Protein AF-A0A447N2G8-F1 (afdb_monomer)

Radius of gyration: 20.79 Å; Cα contacts (8 Å, |Δi|>4): 64; chains: 1; bounding box: 42×29×57 Å

pLDDT: mean 70.51, std 10.51, range [42.0, 85.56]

Foldseek 3Di:
DCVVVVPDDPVRVVLVVVLVVLVVVLLVLVLVLQLQVQLVVCLVLLQDQSVVSSVVSVVVSVVCCVVPVVVVVVVVVVVDPCVVVVPDPPVVVSVVSVVVSVVSSCVSVVCQDVVPDDRDDDPVCVVVVVVSNVVSVVCCVVVVDRD

Sequence (147 aa):
MLHLFAGLDLHTGLLLLLALAFVLFYEAINGFHDTANAVATVIYTRAMRSQLAVVMAAVFNFFGVLLGGLSVAYAIVHMLPTDLLLNMGSAHGLAMVFSMLLAAIIWNLGTWYFGVAGVQFPHADWRHYRHRFNQCDDDRHVSGGCA

Structure (mmCIF, N/CA/C/O backbone):
data_AF-A0A447N2G8-F1
#
_entry.id   AF-A0A447N2G8-F1
#
loop_
_atom_site.group_PDB
_atom_site.id
_atom_site.type_symbol
_atom_site.label_atom_id
_atom_site.label_alt_id
_atom_site.label_comp_id
_atom_site.label_asym_id
_atom_site.label_entity_id
_atom_site.label_seq_id
_atom_site.pdbx_PDB_ins_code
_atom_site.Cartn_x
_atom_site.Cartn_y
_atom_site.Cartn_z
_atom_site.occupancy
_atom_site.B_iso_or_equiv
_atom_site.auth_seq_id
_atom_site.auth_comp_id
_atom_site.auth_asym_id
_atom_site.auth_atom_id
_atom_site.pdbx_PDB_model_num
ATOM 1 N N . MET A 1 1 ? -0.939 -10.847 -27.182 1.00 50.00 1 MET A N 1
ATOM 2 C CA . MET A 1 1 ? -0.608 -10.440 -25.798 1.00 50.00 1 MET A CA 1
ATOM 3 C C . MET A 1 1 ? 0.537 -11.277 -25.214 1.00 50.00 1 MET A C 1
ATOM 5 O O . MET A 1 1 ? 1.551 -10.690 -24.880 1.00 50.00 1 MET A O 1
ATOM 9 N N . LEU A 1 2 ? 0.470 -12.618 -25.183 1.00 58.41 2 LEU A N 1
ATOM 10 C CA . LEU A 1 2 ? 1.562 -13.464 -24.643 1.00 58.41 2 LEU A CA 1
ATOM 11 C C . LEU A 1 2 ? 2.855 -13.513 -25.491 1.00 58.41 2 LEU A C 1
ATOM 13 O O . LEU A 1 2 ? 3.917 -13.835 -24.974 1.00 58.41 2 LEU A O 1
ATOM 17 N N . HIS A 1 3 ? 2.795 -13.128 -26.770 1.00 56.09 3 HIS A N 1
ATOM 18 C CA . HIS A 1 3 ? 3.959 -13.090 -27.670 1.00 56.09 3 HIS A CA 1
ATOM 19 C C . HIS A 1 3 ? 4.936 -11.927 -27.390 1.00 56.09 3 HIS A C 1
ATOM 21 O O . HIS A 1 3 ? 6.055 -11.943 -27.888 1.00 56.09 3 HIS A O 1
ATOM 27 N N . LEU A 1 4 ? 4.532 -10.934 -26.582 1.00 59.72 4 LEU A N 1
ATOM 28 C CA . LEU A 1 4 ? 5.395 -9.830 -26.132 1.00 59.72 4 LEU A CA 1
ATOM 29 C C . LEU A 1 4 ? 6.439 -10.310 -25.104 1.00 59.72 4 LEU A C 1
ATOM 31 O O . LEU A 1 4 ? 7.511 -9.730 -24.984 1.00 59.72 4 LEU A O 1
ATOM 35 N N . PHE A 1 5 ? 6.134 -11.405 -24.399 1.00 58.62 5 PHE A N 1
ATOM 36 C CA . PHE A 1 5 ? 7.013 -12.034 -23.411 1.00 58.62 5 PHE A CA 1
ATOM 37 C C . PHE A 1 5 ? 7.954 -13.083 -24.012 1.00 58.62 5 PHE A C 1
ATOM 39 O O . PHE A 1 5 ? 8.910 -13.483 -23.360 1.00 58.62 5 PHE A O 1
ATOM 46 N N . ALA A 1 6 ? 7.723 -13.497 -25.263 1.00 59.62 6 ALA A N 1
ATOM 47 C CA . ALA A 1 6 ? 8.530 -14.509 -25.946 1.00 59.62 6 ALA A CA 1
ATOM 48 C C . ALA A 1 6 ? 9.878 -13.976 -26.477 1.00 59.62 6 ALA A C 1
ATOM 50 O O . ALA A 1 6 ? 10.742 -14.770 -26.833 1.00 59.62 6 ALA A O 1
ATOM 51 N N . GLY A 1 7 ? 10.059 -12.650 -26.534 1.00 59.53 7 GLY A N 1
ATOM 52 C CA . GLY A 1 7 ? 11.310 -11.986 -26.934 1.00 59.53 7 GLY A CA 1
ATOM 53 C C . GLY A 1 7 ? 12.010 -11.234 -25.799 1.00 59.53 7 GLY A C 1
ATOM 54 O O . GLY A 1 7 ? 12.940 -10.474 -26.058 1.00 59.53 7 GLY A O 1
ATOM 55 N N . LEU A 1 8 ? 11.539 -11.392 -24.558 1.00 63.62 8 LEU A N 1
ATOM 56 C CA . LEU A 1 8 ? 12.137 -10.757 -23.390 1.00 63.62 8 LEU A CA 1
ATOM 57 C C . LEU A 1 8 ? 13.320 -11.594 -22.906 1.00 63.62 8 LEU A C 1
ATOM 59 O O . LEU A 1 8 ? 13.179 -12.781 -22.613 1.00 63.62 8 LEU A O 1
ATOM 63 N N . ASP A 1 9 ? 14.478 -10.951 -22.810 1.00 73.81 9 ASP A N 1
ATOM 64 C CA . ASP A 1 9 ? 15.666 -11.542 -22.212 1.00 73.81 9 ASP A CA 1
ATOM 65 C C . ASP A 1 9 ? 15.350 -11.990 -20.772 1.00 73.81 9 ASP A C 1
ATOM 67 O O . ASP A 1 9 ? 14.646 -11.288 -20.032 1.00 73.81 9 ASP A O 1
ATOM 71 N N . LEU A 1 10 ? 15.839 -13.169 -20.368 1.00 76.31 10 LEU A N 1
ATOM 72 C CA . LEU A 1 10 ? 15.541 -13.769 -19.060 1.00 76.31 10 LEU A CA 1
ATOM 73 C C . LEU A 1 10 ? 15.842 -12.788 -17.915 1.00 76.31 10 LEU A C 1
ATOM 75 O O . LEU A 1 10 ? 15.107 -12.722 -16.929 1.00 76.31 10 LEU A O 1
ATOM 79 N N . HIS A 1 11 ? 16.889 -11.977 -18.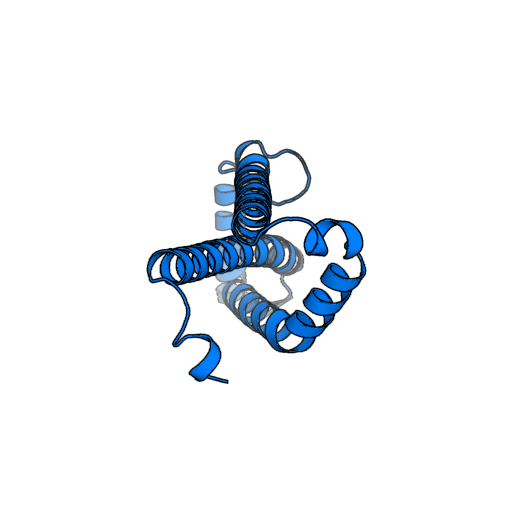078 1.00 72.38 11 HIS A N 1
ATOM 80 C CA . HIS A 1 11 ? 17.272 -10.944 -17.126 1.00 72.38 11 HIS A CA 1
ATOM 81 C C . HIS A 1 11 ? 16.207 -9.851 -16.979 1.00 72.38 11 HIS A C 1
ATOM 83 O O . HIS A 1 11 ? 15.874 -9.460 -15.861 1.00 72.38 11 HIS A O 1
ATOM 89 N N . THR A 1 12 ? 15.618 -9.382 -18.080 1.00 74.25 12 THR A N 1
ATOM 90 C CA . THR A 1 12 ? 14.556 -8.366 -18.044 1.00 74.25 12 THR A CA 1
ATOM 91 C C . THR A 1 12 ? 13.267 -8.925 -17.444 1.00 74.25 12 THR A C 1
ATOM 93 O O . THR A 1 12 ? 12.612 -8.238 -16.662 1.00 74.25 12 THR A O 1
ATOM 96 N N . GLY A 1 13 ? 12.929 -10.185 -17.739 1.00 79.06 13 GLY A N 1
ATOM 97 C CA . GLY A 1 13 ? 11.783 -10.866 -17.130 1.00 79.06 13 GLY A CA 1
ATOM 98 C C . GLY A 1 13 ? 11.912 -11.001 -15.608 1.00 79.06 13 GLY A C 1
ATOM 99 O O . GLY A 1 13 ? 10.973 -10.688 -14.876 1.00 79.06 13 GLY A O 1
ATOM 100 N N . LEU A 1 14 ? 13.095 -11.390 -15.118 1.00 81.31 14 LEU A N 1
ATOM 101 C CA . LEU A 1 14 ? 13.380 -11.476 -13.681 1.00 81.31 14 LEU A CA 1
ATOM 102 C C . LEU A 1 14 ? 13.304 -10.109 -12.990 1.00 81.31 14 LEU A C 1
ATOM 104 O O . LEU A 1 14 ? 12.715 -9.998 -11.916 1.00 81.31 14 LEU A O 1
ATOM 108 N N . LEU A 1 15 ? 13.851 -9.062 -13.612 1.00 79.75 15 LEU A N 1
ATOM 109 C CA . LEU A 1 15 ? 13.781 -7.704 -13.072 1.00 79.75 15 LEU A CA 1
ATOM 110 C C . LEU A 1 15 ? 12.341 -7.176 -13.024 1.00 79.75 15 LEU A C 1
ATOM 112 O O . LEU A 1 15 ? 11.969 -6.527 -12.053 1.00 79.75 15 LEU A O 1
ATOM 116 N N . LEU A 1 16 ? 11.509 -7.484 -14.020 1.00 80.81 16 LEU A N 1
ATOM 117 C CA . LEU A 1 16 ? 10.090 -7.114 -14.009 1.00 80.81 16 LEU A CA 1
ATOM 118 C C . LEU A 1 16 ? 9.320 -7.806 -12.880 1.00 80.81 16 LEU A C 1
ATOM 120 O O . LEU A 1 16 ? 8.548 -7.153 -12.181 1.00 80.81 16 LEU A O 1
ATOM 124 N N . LEU A 1 17 ? 9.549 -9.105 -12.668 1.00 83.69 17 LEU A N 1
ATOM 125 C CA . LEU A 1 17 ? 8.939 -9.838 -11.553 1.00 83.69 17 LEU A CA 1
ATOM 126 C C . LEU A 1 17 ? 9.379 -9.274 -10.200 1.00 83.69 17 LEU A C 1
ATOM 128 O O . LEU A 1 17 ? 8.555 -9.117 -9.299 1.00 83.69 17 LEU A O 1
ATOM 132 N N . LEU A 1 18 ? 10.661 -8.927 -10.068 1.00 83.88 18 LEU A N 1
ATOM 133 C CA . LEU A 1 18 ? 11.184 -8.295 -8.863 1.00 83.88 18 LEU A CA 1
ATOM 134 C C . LEU A 1 18 ? 10.548 -6.917 -8.636 1.00 83.88 18 LEU A C 1
ATOM 136 O O . LEU A 1 18 ? 10.097 -6.634 -7.531 1.00 83.88 18 LEU A O 1
ATOM 140 N N . ALA A 1 19 ? 10.453 -6.083 -9.673 1.00 80.50 19 ALA A N 1
ATOM 141 C CA . ALA A 1 19 ? 9.801 -4.779 -9.589 1.00 80.50 19 ALA A CA 1
ATOM 142 C C . ALA A 1 19 ? 8.332 -4.912 -9.157 1.00 80.50 19 ALA A C 1
ATOM 144 O O . ALA A 1 19 ? 7.890 -4.197 -8.262 1.00 80.50 19 ALA A O 1
ATOM 145 N N . LEU A 1 20 ? 7.598 -5.874 -9.724 1.00 84.44 20 LEU A N 1
ATOM 146 C CA . LEU A 1 20 ? 6.217 -6.159 -9.336 1.00 84.44 20 LEU A CA 1
ATOM 147 C C . LEU A 1 20 ? 6.111 -6.566 -7.860 1.00 84.44 20 LEU A C 1
ATOM 149 O O . LEU A 1 20 ? 5.241 -6.067 -7.151 1.00 84.44 20 LEU A O 1
ATOM 153 N N . ALA A 1 21 ? 7.007 -7.430 -7.376 1.00 85.00 21 ALA A N 1
ATOM 154 C CA . ALA A 1 21 ? 7.032 -7.829 -5.971 1.00 85.00 21 ALA A CA 1
ATOM 155 C C . ALA A 1 21 ? 7.277 -6.632 -5.034 1.00 85.00 21 ALA A C 1
ATOM 157 O O . ALA A 1 21 ? 6.604 -6.503 -4.013 1.00 85.00 21 ALA A O 1
ATOM 158 N N . PHE A 1 22 ? 8.191 -5.727 -5.401 1.00 82.00 22 PHE A N 1
ATOM 159 C CA . PHE A 1 22 ? 8.448 -4.494 -4.649 1.00 82.00 22 PHE A CA 1
ATOM 160 C C . PHE A 1 22 ? 7.232 -3.562 -4.626 1.00 82.00 22 PHE A C 1
ATOM 162 O O . PHE A 1 22 ? 6.907 -3.018 -3.573 1.00 82.00 22 PHE A O 1
ATOM 169 N N . VAL A 1 23 ? 6.540 -3.405 -5.758 1.00 82.75 23 VAL A N 1
ATOM 170 C CA . VAL A 1 23 ? 5.314 -2.595 -5.847 1.00 82.75 23 VAL A CA 1
ATOM 171 C C . VAL A 1 23 ? 4.212 -3.178 -4.965 1.00 82.75 23 VAL A C 1
ATOM 173 O O . VAL A 1 23 ? 3.621 -2.445 -4.179 1.00 82.75 23 VAL A O 1
ATOM 176 N N . LEU A 1 24 ? 3.980 -4.493 -5.023 1.00 83.06 24 LEU A N 1
ATOM 177 C CA . LEU A 1 24 ? 2.986 -5.159 -4.175 1.00 83.06 24 LEU A CA 1
ATOM 178 C 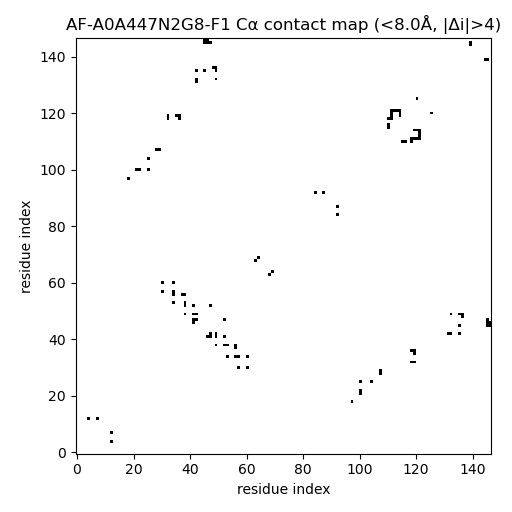C . LEU A 1 24 ? 3.312 -5.012 -2.685 1.00 83.06 24 LEU A C 1
ATOM 180 O O . LEU A 1 24 ? 2.418 -4.795 -1.871 1.00 83.06 24 LEU A O 1
ATOM 184 N N . PHE A 1 25 ? 4.592 -5.101 -2.321 1.00 81.81 25 PHE A N 1
ATOM 185 C CA . PHE A 1 25 ? 5.030 -4.899 -0.945 1.00 81.81 25 PHE A CA 1
ATOM 186 C C . PHE A 1 25 ? 4.827 -3.450 -0.479 1.00 81.81 25 PHE A C 1
ATOM 188 O O . PHE A 1 25 ? 4.316 -3.225 0.616 1.00 81.81 25 PHE A O 1
ATOM 195 N N . TYR A 1 26 ? 5.174 -2.467 -1.316 1.00 81.50 26 TYR A N 1
ATOM 196 C CA . TYR A 1 26 ? 4.926 -1.051 -1.040 1.00 81.50 26 TYR A CA 1
ATOM 197 C C . TYR A 1 26 ? 3.431 -0.780 -0.847 1.00 81.50 26 TYR A C 1
ATOM 199 O O . TYR A 1 26 ? 3.039 -0.193 0.159 1.00 81.50 26 TYR A O 1
ATOM 207 N N . GLU A 1 27 ? 2.589 -1.264 -1.759 1.00 81.50 27 GLU A N 1
ATOM 208 C CA . GLU A 1 27 ? 1.138 -1.091 -1.692 1.00 81.50 27 GLU A CA 1
ATOM 209 C C . GLU A 1 27 ? 0.534 -1.738 -0.440 1.00 81.50 27 GLU A C 1
ATOM 211 O O . GLU A 1 27 ? -0.310 -1.130 0.214 1.00 81.50 27 GLU A O 1
ATOM 216 N N . ALA A 1 28 ? 1.033 -2.907 -0.026 1.00 78.12 28 ALA A N 1
ATOM 217 C CA . ALA A 1 28 ? 0.620 -3.544 1.222 1.00 78.12 28 ALA A CA 1
ATOM 218 C C . ALA A 1 28 ? 0.968 -2.699 2.463 1.00 78.12 28 ALA A C 1
ATOM 220 O O . ALA A 1 28 ? 0.144 -2.574 3.372 1.00 78.12 28 ALA A O 1
ATOM 221 N N . ILE A 1 29 ? 2.161 -2.090 2.507 1.00 75.44 29 ILE A N 1
ATOM 222 C CA . ILE A 1 29 ? 2.546 -1.190 3.605 1.00 75.44 29 ILE A CA 1
ATOM 223 C C . ILE A 1 29 ? 1.656 0.057 3.599 1.00 75.44 29 ILE A C 1
ATOM 225 O O . ILE A 1 29 ? 1.133 0.436 4.644 1.00 75.44 29 ILE A O 1
ATOM 229 N N . ASN A 1 30 ? 1.420 0.669 2.437 1.00 79.75 30 ASN A N 1
ATOM 230 C CA . ASN A 1 30 ? 0.539 1.837 2.341 1.00 79.75 30 ASN A CA 1
ATOM 231 C C . ASN A 1 30 ? -0.904 1.511 2.747 1.00 79.75 30 ASN A C 1
ATOM 233 O O . ASN A 1 30 ? -1.513 2.258 3.507 1.00 79.75 30 ASN A O 1
ATOM 237 N N . GLY A 1 31 ? -1.434 0.357 2.339 1.00 76.31 31 GLY A N 1
ATOM 238 C CA . GLY A 1 31 ? -2.768 -0.081 2.748 1.00 76.31 31 GLY A CA 1
ATOM 239 C C . GLY A 1 31 ? -2.887 -0.296 4.260 1.00 76.31 31 GLY A C 1
ATOM 240 O O . GLY A 1 31 ? -3.926 0.007 4.854 1.00 76.31 31 GLY A O 1
ATOM 241 N N . PHE A 1 32 ? -1.814 -0.750 4.918 1.00 72.50 32 PHE A N 1
ATOM 242 C CA . PHE A 1 32 ? -1.760 -0.840 6.380 1.00 72.50 32 PHE A CA 1
ATOM 243 C C . PHE A 1 32 ? -1.800 0.544 7.043 1.00 72.50 32 PHE A C 1
ATOM 245 O O . PHE A 1 32 ? -2.498 0.727 8.041 1.00 72.50 32 PHE A O 1
ATOM 252 N N . HIS A 1 33 ? -1.106 1.523 6.463 1.00 71.25 33 HIS A N 1
ATOM 253 C CA . HIS A 1 33 ? -1.091 2.909 6.932 1.00 71.25 33 HIS A CA 1
ATOM 254 C C . HIS A 1 33 ? -2.487 3.559 6.840 1.00 71.25 33 HIS A C 1
ATOM 256 O O . HIS A 1 33 ? -2.948 4.181 7.799 1.00 71.25 33 HIS A O 1
ATOM 262 N N . ASP A 1 34 ? -3.212 3.343 5.743 1.00 76.44 34 ASP A N 1
ATOM 263 C CA . ASP A 1 34 ? -4.574 3.870 5.579 1.00 76.44 34 ASP A CA 1
ATOM 264 C C . ASP A 1 34 ? -5.584 3.163 6.495 1.00 76.44 34 ASP A C 1
ATOM 266 O O . ASP A 1 34 ? -6.473 3.788 7.083 1.00 76.44 34 ASP A O 1
ATOM 270 N N . THR A 1 35 ? -5.407 1.852 6.682 1.00 75.00 35 THR A N 1
ATOM 271 C CA . THR A 1 35 ? -6.228 1.045 7.593 1.00 75.00 35 THR A CA 1
ATOM 272 C C . THR A 1 35 ? -6.049 1.487 9.044 1.00 75.00 35 THR A C 1
ATOM 274 O O . THR A 1 35 ? -7.035 1.608 9.771 1.00 75.00 35 THR A O 1
ATOM 277 N N . ALA A 1 36 ? -4.816 1.772 9.467 1.00 71.75 36 ALA A N 1
ATOM 278 C CA . ALA A 1 36 ? -4.497 2.282 10.798 1.00 71.75 36 ALA A CA 1
ATOM 279 C C . ALA A 1 36 ? -5.259 3.577 11.118 1.00 71.75 36 ALA A C 1
ATOM 281 O O . ALA A 1 36 ? -5.896 3.680 12.170 1.00 71.75 36 ALA A O 1
ATOM 282 N N . ASN A 1 37 ? -5.257 4.530 10.185 1.00 75.62 37 ASN A N 1
ATOM 283 C CA . ASN A 1 37 ? -5.947 5.807 10.346 1.00 75.62 37 ASN A CA 1
ATOM 284 C C . ASN A 1 37 ? -7.477 5.645 10.359 1.00 75.62 37 ASN A C 1
ATOM 286 O O . ASN A 1 37 ? -8.157 6.250 11.191 1.00 75.62 37 ASN A O 1
ATOM 290 N N . ALA A 1 38 ? -8.032 4.789 9.496 1.00 74.62 38 ALA A N 1
ATOM 291 C CA . ALA A 1 38 ? -9.471 4.529 9.455 1.00 74.62 38 ALA A CA 1
ATOM 292 C C . ALA A 1 38 ? -9.971 3.810 10.722 1.00 74.62 38 ALA A C 1
ATOM 294 O O . ALA A 1 38 ? -10.941 4.241 11.351 1.00 74.62 38 ALA A O 1
ATOM 295 N N . VAL A 1 39 ? -9.279 2.750 11.148 1.00 73.44 39 VAL A N 1
ATOM 296 C CA . VAL A 1 39 ? -9.624 1.962 12.342 1.00 73.44 39 VAL A CA 1
ATOM 297 C C . VAL A 1 39 ? -9.529 2.808 13.608 1.00 73.44 39 VAL A C 1
ATOM 299 O O . VAL A 1 39 ? -10.331 2.627 14.529 1.00 73.44 39 VAL A O 1
ATOM 302 N N . A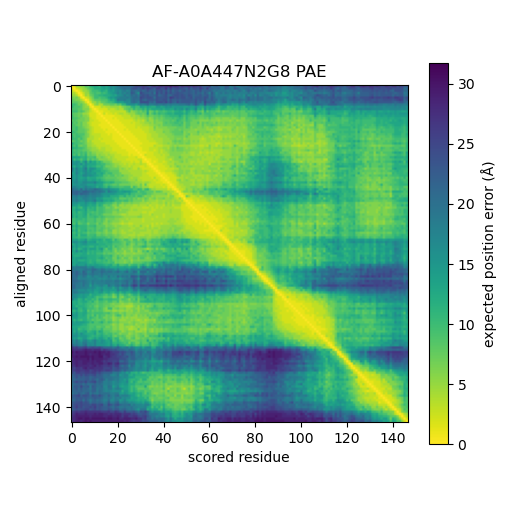LA A 1 40 ? -8.612 3.778 13.638 1.00 73.06 40 ALA A N 1
ATOM 303 C CA . ALA A 1 40 ? -8.451 4.632 14.794 1.00 73.06 40 ALA A CA 1
ATOM 304 C C . ALA A 1 40 ? -9.717 5.424 15.134 1.00 73.06 40 ALA A C 1
ATOM 306 O O . ALA A 1 40 ? -10.175 5.430 16.279 1.00 73.06 40 ALA A O 1
ATOM 307 N N . THR A 1 41 ? -10.340 6.027 14.124 1.00 75.50 41 THR A N 1
ATOM 308 C CA . THR A 1 41 ? -11.577 6.801 14.297 1.00 75.50 41 THR A CA 1
ATOM 309 C C . THR A 1 41 ? -12.732 5.944 14.826 1.00 75.50 41 THR A C 1
ATOM 311 O O . THR A 1 41 ? -13.475 6.379 15.708 1.00 75.50 41 THR A O 1
ATOM 314 N N . VAL A 1 42 ? -12.843 4.694 14.365 1.00 72.12 42 VAL A N 1
ATOM 315 C CA . VAL A 1 42 ? -13.906 3.759 14.765 1.00 72.12 42 VAL A CA 1
ATOM 316 C C . VAL A 1 42 ? -13.731 3.285 16.209 1.00 72.12 42 VAL A C 1
ATOM 318 O O . VAL A 1 42 ? -14.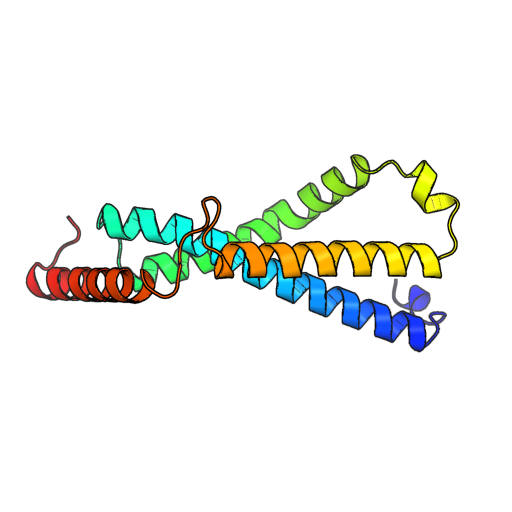716 3.127 16.928 1.00 72.12 42 VAL A O 1
ATOM 321 N N . ILE A 1 43 ? -12.488 3.103 16.667 1.00 71.06 43 ILE A N 1
ATOM 322 C CA . ILE A 1 43 ? -12.193 2.749 18.065 1.00 71.06 43 ILE A CA 1
ATOM 323 C C . ILE A 1 43 ? -12.469 3.933 18.997 1.00 71.06 43 ILE A C 1
ATOM 325 O O . ILE A 1 43 ? -13.046 3.743 20.065 1.00 71.06 43 ILE A O 1
ATOM 329 N N . TYR A 1 44 ? -12.106 5.159 18.602 1.00 70.25 44 TYR A N 1
ATOM 330 C CA . TYR A 1 44 ? -12.383 6.351 19.415 1.00 70.25 44 TYR A CA 1
ATOM 331 C C . TYR A 1 44 ? -13.880 6.645 19.549 1.00 70.25 44 TYR A C 1
ATOM 333 O O . TYR A 1 44 ? -14.321 7.061 20.618 1.00 70.25 44 TYR A O 1
ATOM 341 N N . THR A 1 45 ? -14.654 6.406 18.490 1.00 76.75 45 THR A N 1
ATOM 342 C CA . THR A 1 45 ? -16.110 6.629 18.458 1.00 76.75 45 THR A CA 1
ATOM 343 C C . THR A 1 45 ? -16.936 5.428 18.922 1.00 76.75 45 THR A C 1
ATOM 345 O O . THR A 1 45 ? -18.151 5.539 18.999 1.00 76.75 45 THR A O 1
ATOM 348 N N . ARG A 1 46 ? -16.304 4.280 19.213 1.00 69.56 46 ARG A N 1
ATOM 349 C CA . ARG A 1 46 ? -16.939 3.001 19.606 1.00 69.56 46 ARG A CA 1
ATOM 350 C C . ARG A 1 46 ? -18.034 2.482 18.658 1.00 69.56 46 ARG A C 1
ATOM 352 O O . ARG A 1 46 ? -18.789 1.576 19.010 1.00 69.56 46 ARG A O 1
ATOM 359 N N . ALA A 1 47 ? -18.071 2.970 17.420 1.00 69.25 47 ALA A N 1
ATOM 360 C CA . ALA A 1 47 ? -19.177 2.727 16.497 1.00 69.25 47 ALA A CA 1
ATOM 361 C C . ALA A 1 47 ? -19.326 1.255 16.053 1.00 69.25 47 ALA A C 1
ATOM 363 O O . ALA A 1 47 ? -20.425 0.811 15.731 1.00 69.25 47 ALA A O 1
ATOM 364 N N . MET A 1 48 ? -18.237 0.475 16.008 1.00 70.50 48 MET A N 1
ATOM 365 C CA . MET A 1 48 ? -18.239 -0.890 15.456 1.00 70.50 48 MET A CA 1
ATOM 366 C C . MET A 1 48 ? -17.227 -1.803 16.161 1.00 70.50 48 MET A C 1
ATOM 368 O O . MET A 1 48 ? -16.368 -1.334 16.906 1.00 70.50 48 MET A O 1
ATOM 372 N N . ARG A 1 49 ? -17.352 -3.137 16.004 1.00 70.00 49 ARG A N 1
ATOM 373 C CA . ARG A 1 49 ? -16.401 -4.107 16.587 1.00 70.00 49 ARG A CA 1
ATOM 374 C C . ARG A 1 49 ? -15.033 -3.886 15.998 1.00 70.00 49 ARG A C 1
ATOM 376 O O . ARG A 1 49 ? -14.900 -3.802 14.787 1.00 70.00 49 ARG A O 1
ATOM 383 N N . SER A 1 50 ? -14.043 -3.803 16.869 1.00 68.75 50 SER A N 1
ATOM 384 C CA . SER A 1 50 ? -12.661 -3.498 16.533 1.00 68.75 50 SER A CA 1
ATOM 385 C C . SER A 1 50 ? -12.109 -4.494 15.498 1.00 68.75 50 SER A C 1
ATOM 387 O O . SER A 1 50 ? -11.528 -4.087 14.496 1.00 68.75 50 SER A O 1
ATOM 389 N N . GLN A 1 51 ? -12.426 -5.787 15.639 1.00 73.56 51 GLN A N 1
ATOM 390 C CA . GLN A 1 51 ? -12.130 -6.806 14.623 1.00 73.56 51 GLN A CA 1
ATOM 391 C C . GLN A 1 51 ? -12.868 -6.576 13.295 1.00 73.56 51 GLN A C 1
ATOM 393 O O . GLN A 1 51 ? -12.291 -6.752 12.225 1.00 73.56 51 GLN A O 1
ATOM 398 N N . LEU A 1 52 ? -14.138 -6.165 13.348 1.00 76.88 52 LEU A N 1
ATOM 399 C CA . LEU A 1 52 ? -14.944 -5.928 12.148 1.00 76.88 52 LEU A CA 1
ATOM 400 C C . LEU A 1 52 ? -14.500 -4.654 11.417 1.00 76.88 52 LEU A C 1
ATOM 402 O O . LEU A 1 52 ? -14.536 -4.622 10.196 1.00 76.88 52 LEU A O 1
ATOM 406 N N . ALA A 1 53 ? -14.010 -3.647 12.144 1.00 78.94 53 ALA A N 1
ATOM 407 C CA . ALA A 1 53 ? -13.438 -2.429 11.581 1.00 78.94 53 ALA A CA 1
ATOM 408 C C . ALA A 1 53 ? -12.178 -2.726 10.753 1.00 78.94 53 ALA A C 1
ATOM 410 O O . ALA A 1 53 ? -12.033 -2.192 9.659 1.00 78.94 53 ALA A O 1
ATOM 411 N N . VAL A 1 54 ? -11.308 -3.626 11.229 1.00 79.38 54 VAL A N 1
ATOM 412 C CA . VAL A 1 54 ? -10.117 -4.063 10.478 1.00 79.38 54 VAL A CA 1
ATOM 413 C C . VAL A 1 54 ? -10.515 -4.840 9.223 1.00 79.38 54 VAL A C 1
ATOM 415 O O . VAL A 1 54 ? -9.976 -4.586 8.150 1.00 79.38 54 VAL A O 1
ATOM 418 N N . VAL A 1 55 ? -11.487 -5.753 9.333 1.00 82.12 55 VAL A N 1
ATOM 419 C CA . VAL A 1 55 ? -11.982 -6.520 8.177 1.00 82.12 55 VAL A CA 1
ATOM 420 C C . VAL A 1 55 ? -12.632 -5.599 7.145 1.00 82.12 55 VAL A C 1
ATOM 422 O O . VAL A 1 55 ? -12.336 -5.710 5.960 1.00 82.12 55 VAL A O 1
ATOM 425 N N . MET A 1 56 ? -13.469 -4.656 7.581 1.00 81.31 56 MET A N 1
ATOM 426 C CA . MET A 1 56 ? -14.082 -3.667 6.695 1.00 81.31 56 MET A CA 1
ATOM 427 C C . MET A 1 56 ? -13.020 -2.804 6.014 1.00 81.31 56 MET A C 1
ATOM 429 O O . MET A 1 56 ? -13.061 -2.652 4.798 1.00 81.31 56 MET A O 1
ATOM 433 N N . ALA A 1 57 ? -12.037 -2.292 6.756 1.00 82.31 57 ALA A N 1
ATOM 434 C CA . ALA A 1 57 ? -10.955 -1.498 6.183 1.00 82.31 57 ALA A CA 1
ATOM 435 C C . ALA A 1 57 ? -10.149 -2.283 5.135 1.00 82.31 57 ALA A C 1
ATOM 437 O O . ALA A 1 57 ? -9.895 -1.758 4.054 1.00 82.31 57 ALA A O 1
ATOM 438 N N . ALA A 1 58 ? -9.836 -3.558 5.393 1.00 80.69 58 ALA A N 1
ATOM 439 C CA . ALA A 1 58 ? -9.158 -4.420 4.425 1.00 80.69 58 ALA A CA 1
ATOM 440 C C . ALA A 1 58 ? -9.991 -4.630 3.147 1.00 80.69 58 ALA A C 1
ATOM 442 O O . ALA A 1 58 ? -9.470 -4.531 2.036 1.00 80.69 58 ALA A O 1
ATOM 443 N N . VAL A 1 59 ? -11.297 -4.871 3.294 1.00 85.56 59 VAL A N 1
ATOM 444 C CA . VAL A 1 59 ? -12.218 -5.057 2.164 1.00 85.56 59 VAL A CA 1
ATOM 445 C C . VAL A 1 59 ? -12.339 -3.777 1.333 1.00 85.56 59 VAL A C 1
ATOM 447 O O . VAL A 1 59 ? -12.226 -3.828 0.110 1.00 85.56 59 VAL A O 1
ATOM 450 N N . PHE A 1 60 ? -12.521 -2.620 1.972 1.00 84.75 60 PHE A N 1
ATOM 451 C CA . PHE A 1 60 ? -12.626 -1.340 1.271 1.00 84.75 60 PHE A CA 1
ATOM 452 C C . PHE A 1 60 ? -11.308 -0.904 0.628 1.00 84.75 60 PHE A C 1
ATOM 454 O O . PHE A 1 60 ? -11.341 -0.352 -0.469 1.00 84.75 60 PHE A O 1
ATOM 461 N N . ASN A 1 61 ? -10.159 -1.189 1.247 1.00 84.88 61 ASN A N 1
ATOM 462 C CA . ASN A 1 61 ? -8.853 -0.925 0.644 1.00 84.88 61 ASN A CA 1
ATOM 463 C C . ASN A 1 61 ? -8.664 -1.756 -0.640 1.00 84.88 61 ASN A C 1
ATOM 465 O O . ASN A 1 61 ? -8.298 -1.215 -1.682 1.00 84.88 61 ASN A O 1
ATOM 469 N N . PHE A 1 62 ? -9.050 -3.036 -0.610 1.00 82.94 62 PHE A N 1
ATOM 470 C CA . PHE A 1 62 ? -9.020 -3.900 -1.790 1.00 82.94 62 PHE A CA 1
ATOM 471 C C . PHE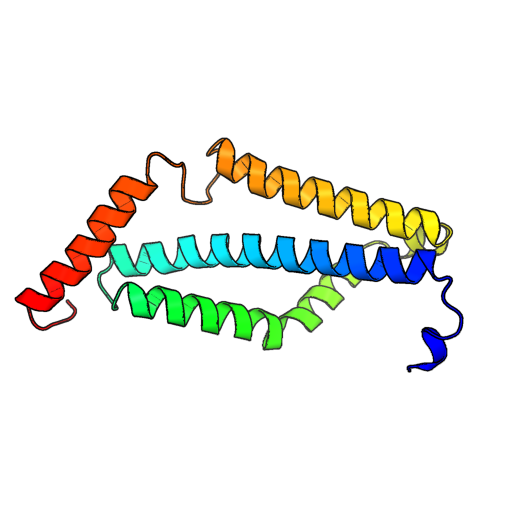 A 1 62 ? -9.976 -3.429 -2.897 1.00 82.94 62 PHE A C 1
ATOM 473 O O . PHE A 1 62 ? -9.590 -3.346 -4.064 1.00 82.94 62 PHE A O 1
ATOM 480 N N . PHE A 1 63 ? -11.212 -3.056 -2.547 1.00 84.88 63 PHE A N 1
ATOM 481 C CA . PHE A 1 63 ? -12.151 -2.482 -3.515 1.00 84.88 63 PHE A CA 1
ATOM 482 C C . 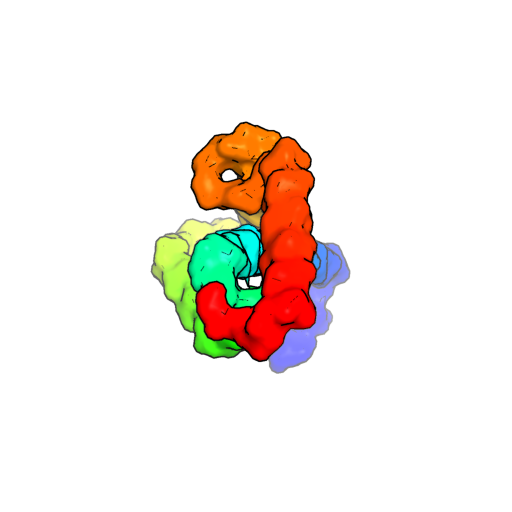PHE A 1 63 ? -11.671 -1.144 -4.084 1.00 84.88 63 PHE A C 1
ATOM 484 O O . PHE A 1 63 ? -11.909 -0.879 -5.259 1.00 84.88 63 PHE A O 1
ATOM 491 N N . GLY A 1 64 ? -10.970 -0.323 -3.298 1.00 82.38 64 GLY A N 1
ATOM 492 C CA . GLY A 1 64 ? -10.363 0.921 -3.769 1.00 82.38 64 GLY A CA 1
ATOM 493 C C . GLY A 1 64 ? -9.370 0.680 -4.906 1.00 82.38 64 GLY A C 1
ATOM 494 O O . GLY A 1 64 ? -9.463 1.321 -5.953 1.00 82.38 64 GLY A O 1
ATOM 495 N N . VAL A 1 65 ? -8.485 -0.307 -4.751 1.00 81.75 65 VAL A N 1
ATOM 496 C CA . VAL A 1 65 ? -7.530 -0.688 -5.804 1.00 81.75 65 VAL A CA 1
ATOM 497 C C . VAL A 1 65 ? -8.244 -1.312 -7.009 1.00 81.75 65 VAL A C 1
ATOM 499 O O . VAL A 1 65 ? -7.942 -0.957 -8.147 1.00 81.75 65 VAL A O 1
ATOM 502 N N . LEU A 1 66 ? -9.240 -2.179 -6.797 1.00 83.19 66 LEU A N 1
ATOM 503 C CA . LEU A 1 66 ? -9.985 -2.806 -7.898 1.00 83.19 66 LEU A CA 1
ATOM 504 C C . LEU A 1 66 ? -10.814 -1.815 -8.728 1.00 83.19 66 LEU A C 1
ATOM 506 O O . LEU A 1 66 ? -10.885 -1.952 -9.948 1.00 83.19 66 LEU A O 1
ATOM 510 N N . LEU A 1 67 ? -11.465 -0.846 -8.080 1.00 83.56 67 LEU A N 1
ATOM 511 C CA . LEU A 1 67 ? -12.367 0.105 -8.737 1.00 83.56 67 LEU A CA 1
ATOM 512 C C . LEU A 1 67 ? -11.637 1.353 -9.252 1.00 83.56 67 LEU A C 1
ATOM 514 O O . LEU A 1 67 ? -12.069 1.942 -10.242 1.00 83.56 67 LEU A O 1
ATOM 518 N N . GLY A 1 68 ? -10.552 1.767 -8.590 1.00 77.94 68 GLY A N 1
ATOM 519 C CA . GLY A 1 68 ? -9.856 3.029 -8.858 1.00 77.94 68 GLY A CA 1
ATOM 520 C C . GLY A 1 68 ? -8.368 2.910 -9.199 1.00 77.94 68 GLY A C 1
ATOM 521 O O . GLY A 1 68 ? -7.785 3.879 -9.677 1.00 77.94 68 GLY A O 1
ATOM 522 N N . GLY A 1 69 ? -7.729 1.753 -9.011 1.00 78.00 69 GLY A N 1
ATOM 523 C CA . GLY A 1 69 ? -6.278 1.617 -9.199 1.00 78.00 69 GLY A CA 1
ATOM 524 C C . GLY A 1 69 ? -5.825 1.897 -10.635 1.00 78.00 69 GLY A C 1
ATOM 525 O O . GLY A 1 69 ? -4.869 2.634 -10.860 1.00 78.00 69 GLY A O 1
ATOM 526 N N . LEU A 1 70 ? -6.561 1.384 -11.626 1.00 75.88 70 LEU A N 1
ATOM 527 C CA . LEU A 1 70 ? -6.249 1.583 -13.048 1.00 75.88 70 LEU A CA 1
ATOM 528 C C . LEU A 1 70 ? -6.400 3.044 -13.496 1.00 75.88 70 LEU A C 1
ATOM 530 O O . LEU A 1 70 ? -5.579 3.534 -14.271 1.00 75.88 70 LEU A O 1
ATOM 534 N N . SER A 1 71 ? -7.431 3.747 -13.019 1.00 76.50 71 SER A N 1
ATOM 535 C CA . SER A 1 71 ? -7.676 5.145 -13.392 1.00 76.50 71 SER A CA 1
ATOM 536 C C . SER A 1 71 ? -6.654 6.085 -12.753 1.00 76.50 71 SER A C 1
ATOM 538 O O . SER A 1 71 ? -6.144 6.980 -13.427 1.00 76.50 71 SER A O 1
ATOM 540 N N . VAL A 1 72 ? -6.289 5.842 -11.492 1.00 77.81 72 VAL A N 1
ATOM 541 C CA . VAL A 1 72 ? -5.237 6.596 -10.798 1.00 77.81 72 VAL A CA 1
ATOM 542 C C . VAL A 1 72 ? -3.872 6.348 -11.443 1.00 77.81 72 VAL A C 1
ATOM 544 O O . VAL A 1 72 ? -3.149 7.306 -11.710 1.00 77.81 72 VAL A O 1
ATOM 547 N N . ALA A 1 73 ? -3.541 5.097 -11.780 1.00 78.19 73 ALA A N 1
ATOM 548 C CA . ALA A 1 73 ? -2.296 4.774 -12.477 1.00 78.19 73 ALA A CA 1
ATOM 549 C C . ALA A 1 73 ? -2.182 5.522 -13.817 1.00 78.19 73 ALA A C 1
ATOM 551 O O . ALA A 1 73 ? -1.145 6.119 -14.109 1.00 78.19 73 ALA A O 1
ATOM 552 N N . TYR A 1 74 ? -3.263 5.566 -14.603 1.00 75.62 74 TYR A N 1
ATOM 553 C CA . TYR A 1 74 ? -3.297 6.318 -15.859 1.00 75.62 74 TYR A CA 1
ATOM 554 C C . TYR A 1 74 ? -3.114 7.826 -15.660 1.00 75.62 74 TYR A C 1
ATOM 556 O O . TYR A 1 74 ? -2.385 8.457 -16.428 1.00 75.62 74 TYR A O 1
ATOM 564 N N . ALA A 1 75 ? -3.738 8.400 -14.629 1.00 79.62 75 ALA A N 1
ATOM 565 C CA . ALA A 1 75 ? -3.607 9.819 -14.312 1.00 79.62 75 ALA A CA 1
ATOM 566 C C . ALA A 1 75 ? -2.170 10.192 -13.912 1.00 79.62 75 ALA A C 1
ATOM 568 O O . ALA A 1 75 ? -1.652 11.210 -14.367 1.00 79.62 75 ALA A O 1
ATOM 569 N N . ILE A 1 76 ? -1.502 9.350 -13.115 1.00 78.81 76 ILE A N 1
ATOM 570 C CA . ILE A 1 76 ? -0.107 9.566 -12.701 1.00 78.81 76 ILE A CA 1
ATOM 571 C C . ILE A 1 76 ? 0.837 9.488 -13.905 1.00 78.81 76 ILE A C 1
ATOM 573 O O . ILE A 1 76 ? 1.704 10.345 -14.056 1.00 78.81 76 ILE A O 1
ATOM 577 N N . VAL A 1 77 ? 0.655 8.503 -14.791 1.00 74.81 77 VAL A N 1
ATOM 578 C CA . VAL A 1 77 ? 1.482 8.371 -16.002 1.00 74.81 77 VAL A CA 1
ATOM 579 C C . VAL A 1 77 ? 1.316 9.582 -16.923 1.00 74.81 77 VAL A C 1
ATOM 581 O O . VAL A 1 77 ? 2.299 10.048 -17.484 1.00 74.81 77 VAL A O 1
ATOM 584 N N . HIS A 1 78 ? 0.104 10.131 -17.040 1.00 71.69 78 HIS A N 1
ATOM 585 C CA . HIS A 1 78 ? -0.141 11.353 -17.817 1.00 71.69 78 HIS A CA 1
ATOM 586 C C . HIS A 1 78 ? 0.438 12.625 -17.182 1.00 71.69 78 HIS A C 1
ATOM 588 O O . HIS A 1 78 ? 0.691 13.596 -17.888 1.00 71.69 78 HIS A O 1
ATOM 594 N N . MET A 1 79 ? 0.639 12.633 -15.863 1.00 66.81 79 MET A N 1
ATOM 595 C CA . MET A 1 79 ? 1.295 13.732 -15.144 1.00 66.81 79 MET A CA 1
ATOM 596 C C . MET A 1 79 ? 2.826 13.678 -15.254 1.00 66.81 79 MET A C 1
ATOM 598 O O . MET A 1 79 ? 3.498 14.652 -14.913 1.00 66.81 79 MET A O 1
ATOM 602 N N . LEU A 1 80 ? 3.392 12.563 -15.727 1.00 68.88 80 LEU A N 1
ATOM 603 C CA . LEU A 1 80 ? 4.827 12.416 -15.930 1.00 68.88 80 LEU A CA 1
ATOM 604 C C . LEU A 1 80 ? 5.196 12.855 -17.361 1.00 68.88 80 LEU A C 1
ATOM 606 O O . LEU A 1 80 ? 4.614 12.337 -18.314 1.00 68.88 80 LEU A O 1
ATOM 610 N N . PRO A 1 81 ? 6.160 13.776 -17.557 1.00 63.44 81 PRO A N 1
ATOM 611 C CA . PRO A 1 81 ? 6.579 14.198 -18.892 1.00 63.44 81 PRO A CA 1
ATOM 612 C C . PRO A 1 81 ? 7.171 13.011 -19.665 1.00 63.44 81 PRO A C 1
ATOM 614 O O . PRO A 1 81 ? 8.301 12.574 -19.428 1.00 63.44 81 PRO A O 1
ATOM 617 N N . THR A 1 82 ? 6.385 12.477 -20.600 1.00 57.69 82 THR A N 1
ATOM 618 C CA . THR A 1 82 ? 6.714 11.301 -21.417 1.00 57.69 82 THR A CA 1
ATOM 619 C C . THR A 1 82 ? 7.887 11.541 -22.368 1.00 57.69 82 THR A C 1
ATOM 621 O O . THR A 1 82 ? 8.533 10.586 -22.796 1.00 57.69 82 THR A O 1
ATOM 624 N N . ASP A 1 83 ? 8.216 12.803 -22.648 1.00 56.25 83 ASP A N 1
ATOM 625 C CA . ASP A 1 83 ? 9.331 13.209 -23.511 1.00 56.25 83 ASP A CA 1
ATOM 626 C C . ASP A 1 83 ? 10.708 12.843 -22.945 1.00 56.25 83 ASP A C 1
ATOM 628 O O . ASP A 1 83 ? 11.650 12.603 -23.705 1.00 56.25 83 ASP A O 1
ATOM 632 N N . LEU A 1 84 ? 10.832 12.748 -21.615 1.00 56.12 84 LEU A N 1
ATOM 633 C CA . LEU A 1 84 ? 12.067 12.285 -20.990 1.00 56.12 84 LEU A CA 1
ATOM 634 C C . LEU A 1 84 ? 12.190 10.762 -21.164 1.00 56.12 84 LEU A C 1
ATOM 636 O O . LEU A 1 84 ? 13.224 10.278 -21.605 1.00 56.12 84 LEU A O 1
ATOM 640 N N . LEU A 1 85 ? 11.126 9.995 -20.896 1.00 54.84 85 LEU A N 1
ATOM 641 C CA . LEU A 1 85 ? 11.148 8.521 -20.903 1.00 54.84 85 LEU A CA 1
ATOM 642 C C . LEU A 1 85 ? 11.406 7.887 -22.277 1.00 54.84 85 LEU A C 1
ATOM 644 O O . LEU A 1 85 ? 11.976 6.800 -22.335 1.00 54.84 85 LEU A O 1
ATOM 648 N N . LEU A 1 86 ? 11.021 8.546 -23.371 1.00 53.84 86 LEU A N 1
ATOM 649 C CA . LEU A 1 86 ? 11.151 7.998 -24.726 1.00 53.84 86 LEU A CA 1
ATOM 650 C C . LEU A 1 86 ? 12.575 8.089 -25.307 1.00 53.84 86 LEU A C 1
ATOM 652 O O . LEU A 1 86 ? 12.870 7.393 -26.276 1.00 53.84 86 LEU A O 1
ATOM 656 N N . ASN A 1 87 ? 13.466 8.896 -24.715 1.00 53.31 87 ASN A N 1
ATOM 657 C CA . ASN A 1 87 ? 14.846 9.086 -25.193 1.00 53.31 87 ASN A CA 1
ATOM 658 C C . ASN A 1 87 ? 15.911 8.289 -24.413 1.00 53.31 87 ASN A C 1
ATOM 660 O O . ASN A 1 87 ? 17.090 8.329 -24.765 1.00 53.31 87 ASN A O 1
ATOM 664 N N . MET A 1 88 ? 15.525 7.548 -23.372 1.00 56.09 88 MET A N 1
ATOM 665 C CA . MET A 1 88 ? 16.436 6.733 -22.562 1.00 56.09 88 MET A CA 1
ATOM 666 C C . MET A 1 88 ? 16.200 5.239 -22.805 1.00 56.09 88 MET A C 1
ATOM 668 O O . MET A 1 88 ? 15.085 4.744 -22.675 1.00 56.09 88 MET A O 1
ATOM 672 N N . GLY A 1 89 ? 17.263 4.495 -23.134 1.00 61.94 89 GLY A N 1
ATOM 673 C CA . GLY A 1 89 ? 17.185 3.048 -23.377 1.00 61.94 89 GLY A CA 1
ATOM 674 C C . GLY A 1 89 ? 16.574 2.272 -22.199 1.00 61.94 89 GLY A C 1
ATOM 675 O O . GLY A 1 89 ? 16.744 2.664 -21.043 1.00 61.94 89 GLY A O 1
ATOM 676 N N . SER A 1 90 ? 15.907 1.141 -22.479 1.00 61.00 90 SER A N 1
ATOM 677 C CA . SER A 1 90 ? 15.083 0.377 -21.516 1.00 61.00 90 SER A CA 1
ATOM 678 C C . SER A 1 90 ? 15.763 0.048 -20.178 1.00 61.00 90 SER A C 1
ATOM 680 O O . SER A 1 90 ? 15.080 -0.056 -19.161 1.00 61.00 90 SER A O 1
ATOM 682 N N . ALA A 1 91 ? 17.094 -0.068 -20.139 1.00 66.12 91 ALA A N 1
ATOM 683 C CA . ALA A 1 91 ? 17.847 -0.292 -18.903 1.00 66.12 91 ALA A CA 1
ATOM 684 C C . ALA A 1 91 ? 17.799 0.907 -17.933 1.00 66.12 91 ALA A C 1
ATOM 686 O O . ALA A 1 91 ? 17.669 0.722 -16.724 1.00 66.12 91 ALA A O 1
ATOM 687 N N . HIS A 1 92 ? 17.854 2.138 -18.450 1.00 68.50 92 HIS A N 1
ATOM 688 C CA . HIS A 1 92 ? 17.820 3.355 -17.634 1.00 68.50 92 HIS A CA 1
ATOM 689 C C . HIS A 1 92 ? 16.414 3.624 -17.083 1.00 68.50 92 HIS A C 1
ATOM 691 O O . HIS A 1 92 ? 16.276 4.061 -15.942 1.00 68.50 92 HIS A O 1
ATOM 697 N N . GLY A 1 93 ? 15.371 3.293 -17.856 1.00 70.12 93 GLY A N 1
ATOM 698 C CA . GLY A 1 93 ? 13.982 3.362 -17.394 1.00 70.12 93 GLY A CA 1
ATOM 699 C C . GLY A 1 93 ? 13.716 2.421 -16.216 1.00 70.12 93 GLY A C 1
ATOM 700 O O . GLY A 1 93 ? 13.145 2.837 -15.209 1.00 70.12 93 GLY A O 1
ATOM 701 N N . LEU A 1 94 ? 14.210 1.180 -16.286 1.00 68.81 94 LEU A N 1
ATOM 702 C CA . LEU A 1 94 ? 14.092 0.230 -15.177 1.00 68.81 94 LEU A CA 1
ATOM 703 C C . LEU A 1 94 ? 14.833 0.720 -13.922 1.00 68.81 94 LEU A C 1
ATOM 705 O O . LEU A 1 94 ? 14.277 0.678 -12.826 1.00 68.81 94 LEU A O 1
ATOM 709 N N . ALA A 1 95 ? 16.061 1.226 -14.075 1.00 74.50 95 ALA A N 1
ATOM 710 C CA . ALA A 1 95 ? 16.860 1.734 -12.959 1.00 74.50 95 ALA A CA 1
ATOM 711 C C . ALA A 1 95 ? 16.198 2.930 -12.245 1.00 74.50 95 ALA A C 1
ATOM 713 O O . ALA A 1 95 ? 16.254 3.025 -11.014 1.00 74.50 95 ALA A O 1
ATOM 714 N N . MET A 1 96 ? 15.528 3.812 -12.997 1.00 76.75 96 MET A N 1
ATOM 715 C CA . MET A 1 96 ? 14.766 4.936 -12.444 1.00 76.75 96 MET A CA 1
ATOM 716 C C . MET A 1 96 ? 13.596 4.444 -11.584 1.00 76.75 96 MET A C 1
ATOM 718 O O . MET A 1 96 ? 13.460 4.869 -10.437 1.00 76.75 96 MET A O 1
ATOM 722 N N . VAL A 1 97 ? 12.795 3.507 -12.104 1.00 77.12 97 VAL A N 1
ATOM 723 C CA . VAL A 1 97 ? 11.646 2.937 -11.381 1.00 77.12 97 VAL A CA 1
ATOM 724 C C . VAL A 1 97 ? 12.102 2.239 -10.100 1.00 77.12 97 VAL A C 1
ATOM 726 O O . VAL A 1 97 ? 11.537 2.489 -9.037 1.00 77.12 97 VAL A O 1
ATOM 729 N N . PHE A 1 98 ? 13.167 1.434 -10.166 1.00 76.00 98 PHE A N 1
ATOM 730 C CA . PHE A 1 98 ? 13.729 0.786 -8.980 1.00 76.00 98 PHE A CA 1
ATOM 731 C C . PHE A 1 98 ? 14.191 1.796 -7.927 1.00 76.00 98 PHE A C 1
ATOM 733 O O . PHE A 1 98 ? 13.877 1.629 -6.751 1.00 76.00 98 PHE A O 1
ATOM 740 N N . SER A 1 99 ? 14.888 2.859 -8.333 1.00 80.06 99 SER A N 1
ATOM 741 C CA . SER A 1 99 ? 15.382 3.887 -7.407 1.00 80.06 99 SER A CA 1
ATOM 742 C C . SER A 1 99 ? 14.242 4.651 -6.730 1.00 80.06 99 SER A C 1
ATOM 744 O O . SER A 1 99 ? 14.281 4.864 -5.519 1.00 80.06 99 SER A O 1
ATOM 746 N N . MET A 1 100 ? 13.199 5.018 -7.484 1.00 79.75 100 MET A N 1
ATOM 747 C CA . MET A 1 100 ? 12.025 5.708 -6.940 1.00 79.75 100 MET A CA 1
ATOM 748 C C . MET A 1 100 ? 11.227 4.818 -5.982 1.00 79.75 100 MET A C 1
ATOM 750 O O . MET A 1 100 ? 10.836 5.283 -4.914 1.00 79.75 100 MET A O 1
ATOM 754 N N . LEU A 1 101 ? 11.035 3.538 -6.317 1.00 79.50 101 LEU A N 1
ATOM 755 C CA . LEU A 1 101 ? 10.358 2.580 -5.438 1.00 79.50 101 LEU A CA 1
ATOM 756 C C . LEU A 1 101 ? 11.145 2.344 -4.148 1.00 79.50 101 LEU A C 1
ATOM 758 O O . LEU A 1 101 ? 10.565 2.346 -3.065 1.00 79.50 101 LEU A O 1
ATOM 762 N N . LEU A 1 102 ? 12.466 2.181 -4.241 1.00 81.00 102 LEU A N 1
ATOM 763 C CA . LEU A 1 102 ? 13.310 1.960 -3.071 1.00 81.00 102 LEU A CA 1
ATOM 764 C C . LEU A 1 102 ? 13.302 3.181 -2.143 1.00 81.00 102 LEU A C 1
ATOM 766 O O . LEU A 1 102 ? 13.144 3.030 -0.934 1.00 81.00 102 LEU A O 1
ATOM 770 N N . ALA A 1 103 ? 13.408 4.388 -2.710 1.00 83.38 103 ALA A N 1
ATOM 771 C CA . ALA A 1 103 ? 13.307 5.634 -1.958 1.00 83.38 103 ALA A CA 1
ATOM 772 C C . ALA A 1 103 ? 11.935 5.780 -1.286 1.00 83.38 103 ALA A C 1
ATOM 774 O O . ALA A 1 103 ? 11.875 6.108 -0.104 1.00 83.38 103 ALA A O 1
ATOM 775 N N . ALA A 1 104 ? 10.846 5.475 -2.001 1.00 78.75 104 ALA A N 1
ATOM 776 C CA . ALA A 1 104 ? 9.496 5.512 -1.450 1.00 78.75 104 ALA A CA 1
ATOM 777 C C . ALA A 1 104 ? 9.325 4.520 -0.290 1.00 78.75 104 ALA A C 1
ATOM 779 O O . ALA A 1 104 ? 8.803 4.899 0.752 1.00 78.75 104 ALA A O 1
ATOM 780 N N . ILE A 1 105 ? 9.813 3.282 -0.423 1.00 79.19 105 ILE A N 1
ATOM 781 C CA . ILE A 1 105 ? 9.735 2.259 0.633 1.00 79.19 105 ILE A CA 1
ATOM 782 C C . ILE A 1 105 ? 10.570 2.659 1.853 1.00 79.19 105 ILE A C 1
ATOM 784 O O . ILE A 1 105 ? 10.069 2.602 2.974 1.00 79.19 105 ILE A O 1
ATOM 788 N N . ILE A 1 106 ? 11.825 3.076 1.651 1.00 81.81 106 ILE A N 1
ATOM 789 C CA . ILE A 1 106 ? 12.711 3.515 2.740 1.00 81.81 106 ILE A CA 1
ATOM 790 C C . ILE A 1 106 ? 12.103 4.712 3.459 1.00 81.81 106 ILE A C 1
ATOM 792 O O . ILE A 1 106 ? 12.142 4.766 4.684 1.00 81.81 106 ILE A O 1
ATOM 796 N N . TRP A 1 107 ? 11.519 5.650 2.717 1.00 77.94 107 TRP A N 1
ATOM 797 C CA . TRP A 1 107 ? 10.839 6.793 3.304 1.00 77.94 107 TRP A CA 1
ATOM 798 C C . TRP A 1 107 ? 9.602 6.366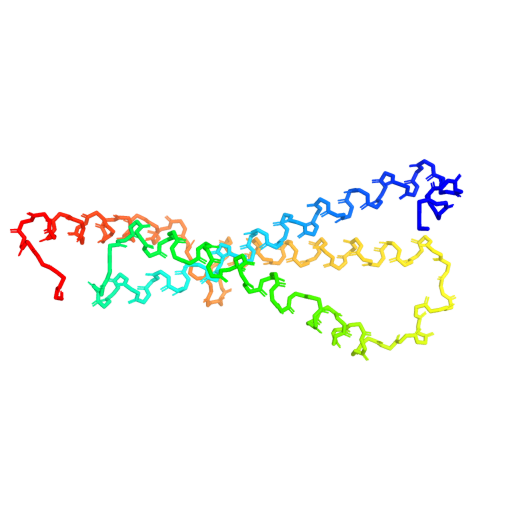 4.098 1.00 77.94 107 TRP A C 1
ATOM 800 O O . TRP A 1 107 ? 9.441 6.813 5.227 1.00 77.94 107 TRP A O 1
ATOM 810 N N . ASN A 1 108 ? 8.783 5.449 3.574 1.00 75.38 108 ASN A N 1
ATOM 811 C CA . ASN A 1 108 ? 7.581 4.959 4.256 1.00 75.38 108 ASN A CA 1
ATOM 812 C C . ASN A 1 108 ? 7.902 4.189 5.549 1.00 75.38 108 ASN A C 1
ATOM 814 O O . ASN A 1 108 ? 7.224 4.344 6.561 1.00 75.38 108 ASN A O 1
ATOM 818 N N . LEU A 1 109 ? 8.966 3.380 5.538 1.00 72.00 109 LEU A N 1
ATOM 819 C CA . LEU A 1 109 ? 9.473 2.709 6.740 1.00 72.00 109 LEU A CA 1
ATOM 820 C C . LEU A 1 109 ? 10.186 3.685 7.682 1.00 72.00 109 LEU A C 1
ATOM 822 O O . LEU A 1 109 ? 10.122 3.533 8.900 1.00 72.00 109 LEU A O 1
ATOM 826 N N . GLY A 1 110 ? 10.874 4.681 7.129 1.00 69.31 110 GLY A N 1
ATOM 827 C CA . GLY A 1 110 ? 11.608 5.698 7.871 1.00 69.31 110 GLY A CA 1
ATOM 828 C C . GLY A 1 110 ? 10.682 6.617 8.659 1.00 69.31 110 GLY A C 1
ATOM 829 O O . GLY A 1 110 ? 10.926 6.849 9.839 1.00 69.31 110 GLY A O 1
ATOM 830 N N . THR A 1 111 ? 9.587 7.088 8.061 1.00 69.56 111 THR A N 1
ATOM 831 C CA . THR A 1 111 ? 8.566 7.884 8.762 1.00 69.56 111 THR A CA 1
ATOM 832 C C . THR A 1 111 ? 7.883 7.073 9.858 1.00 69.56 111 THR A C 1
ATOM 834 O O . THR A 1 111 ? 7.660 7.598 10.950 1.00 69.56 111 THR A O 1
ATOM 837 N N . TRP A 1 112 ? 7.656 5.776 9.624 1.00 61.72 112 TRP A N 1
ATOM 838 C CA . TRP A 1 112 ? 7.166 4.861 10.652 1.00 61.72 112 TRP A CA 1
ATOM 839 C C . TRP A 1 112 ? 8.155 4.709 11.821 1.00 61.72 112 TRP A C 1
ATOM 841 O O . TRP A 1 112 ? 7.760 4.813 12.982 1.00 61.72 112 TRP A O 1
ATOM 851 N N . TYR A 1 113 ? 9.449 4.526 11.534 1.00 60.91 113 TYR A N 1
ATOM 852 C CA . TYR A 1 113 ? 10.479 4.347 12.561 1.00 60.91 113 TYR A CA 1
ATOM 853 C C . TYR A 1 113 ? 10.772 5.629 13.356 1.00 60.91 113 TYR A C 1
ATOM 855 O O . TYR A 1 113 ? 10.925 5.580 14.576 1.00 60.91 113 TYR A O 1
ATOM 863 N N . PHE A 1 114 ? 10.836 6.784 12.687 1.00 60.47 114 PHE A N 1
ATOM 864 C CA . PHE A 1 114 ? 11.145 8.068 13.322 1.00 60.47 114 PHE A CA 1
ATOM 865 C C . PHE A 1 114 ? 9.923 8.758 13.944 1.00 60.47 114 PHE A C 1
ATOM 867 O O . PHE A 1 114 ? 10.097 9.688 14.729 1.00 60.47 114 PHE A O 1
ATOM 874 N N . GLY A 1 115 ? 8.697 8.324 13.633 1.00 56.81 115 GLY A N 1
ATOM 875 C CA . GLY A 1 115 ? 7.470 8.895 14.199 1.00 56.81 115 GLY A CA 1
ATOM 876 C C . GLY A 1 115 ? 7.220 10.355 13.804 1.00 56.81 115 GLY A C 1
ATOM 877 O O . GLY A 1 115 ? 6.466 11.054 14.482 1.00 56.81 115 GLY A O 1
ATOM 878 N N . VAL A 1 116 ? 7.859 10.839 12.732 1.00 52.81 116 VAL A N 1
ATOM 879 C CA . VAL A 1 116 ? 7.721 12.219 12.254 1.00 52.81 116 VAL A CA 1
ATOM 880 C C . VAL A 1 116 ? 6.743 12.254 11.080 1.00 52.81 116 VAL A C 1
ATOM 882 O O . VAL A 1 116 ? 6.971 11.630 10.048 1.00 52.81 116 VAL A O 1
ATOM 885 N N . ALA A 1 117 ? 5.681 13.041 11.284 1.00 42.00 117 ALA A N 1
ATOM 886 C CA . ALA A 1 117 ? 4.531 13.316 10.419 1.00 42.00 117 ALA A CA 1
ATOM 887 C C . ALA A 1 117 ? 3.483 12.188 10.285 1.00 42.00 117 ALA A C 1
ATOM 889 O O . ALA A 1 117 ? 3.521 11.358 9.386 1.00 42.00 117 ALA A O 1
ATOM 890 N N . GLY A 1 118 ? 2.460 12.253 11.146 1.00 50.53 118 GLY A N 1
ATOM 891 C CA . GLY A 1 118 ? 1.058 12.015 10.767 1.00 50.53 118 GLY A CA 1
ATOM 892 C C . GLY A 1 118 ? 0.585 10.589 10.480 1.00 50.53 118 GLY A C 1
ATOM 893 O O . GLY A 1 118 ? -0.626 10.397 10.412 1.00 50.53 118 GLY A O 1
ATOM 894 N N . VAL A 1 119 ? 1.465 9.592 10.352 1.00 49.47 119 VAL A N 1
ATOM 895 C CA . VAL A 1 119 ? 1.044 8.194 10.198 1.00 49.47 119 VAL A CA 1
ATOM 896 C C . VAL A 1 119 ? 1.370 7.390 11.447 1.00 49.47 119 VAL A C 1
ATOM 898 O O . VAL A 1 119 ? 2.483 6.949 11.717 1.00 49.47 119 VAL A O 1
ATOM 901 N N . GLN A 1 120 ? 0.303 7.300 12.221 1.00 53.09 120 GLN A N 1
ATOM 902 C CA . GLN A 1 120 ? 0.033 6.526 13.409 1.00 53.09 120 GLN A CA 1
ATOM 903 C C . GLN A 1 120 ? 0.795 5.185 13.464 1.00 53.09 120 GLN A C 1
ATOM 905 O O . GLN A 1 120 ? 0.451 4.254 12.749 1.00 53.09 120 GLN A O 1
ATOM 910 N N . PHE A 1 121 ? 1.833 5.104 14.312 1.00 47.94 121 PHE A N 1
ATOM 911 C CA . PHE A 1 121 ? 2.082 4.054 15.325 1.00 47.94 121 PHE A CA 1
ATOM 912 C C . PHE A 1 121 ? 3.585 3.882 15.650 1.00 47.94 121 PHE A C 1
ATOM 914 O O . PHE A 1 121 ? 4.203 2.903 15.220 1.00 47.94 121 PHE A O 1
ATOM 921 N N . PRO A 1 122 ? 4.183 4.749 16.489 1.00 50.38 122 PRO A N 1
ATOM 922 C CA . PRO A 1 122 ? 5.442 4.408 17.144 1.00 50.38 122 PRO A CA 1
ATOM 923 C C . PRO A 1 122 ? 5.233 3.200 18.077 1.00 50.38 122 PRO A C 1
ATOM 925 O O . PRO A 1 122 ? 4.189 3.074 18.721 1.00 50.38 122 PRO A O 1
ATOM 928 N N . HIS A 1 123 ? 6.229 2.314 18.205 1.00 51.53 123 HIS A N 1
ATOM 929 C CA . HIS A 1 123 ? 6.180 1.104 19.054 1.00 51.53 123 HIS A CA 1
ATOM 930 C C . HIS A 1 123 ? 5.707 1.350 20.507 1.00 51.53 123 HIS A C 1
ATOM 932 O O . HIS A 1 123 ? 5.216 0.431 21.167 1.00 51.53 123 HIS A O 1
ATOM 938 N N . ALA A 1 124 ? 5.843 2.579 21.015 1.00 46.97 124 ALA A N 1
ATOM 939 C CA . ALA A 1 124 ? 5.360 2.988 22.331 1.00 46.97 124 ALA A CA 1
ATOM 940 C C . ALA A 1 124 ? 3.824 3.127 22.411 1.00 46.97 124 ALA A C 1
ATOM 942 O O . ALA A 1 124 ? 3.242 2.795 23.442 1.00 46.97 124 ALA A O 1
ATOM 943 N N . ASP A 1 125 ? 3.166 3.543 21.327 1.00 59.72 125 ASP A N 1
ATOM 944 C CA . ASP A 1 125 ? 1.724 3.816 21.284 1.00 59.72 125 ASP A CA 1
ATOM 945 C C . ASP A 1 125 ? 0.897 2.550 20.991 1.00 59.72 125 ASP A C 1
ATOM 947 O O . ASP A 1 125 ? -0.230 2.403 21.456 1.00 59.72 125 ASP A O 1
ATOM 951 N N . TRP A 1 126 ? 1.487 1.543 20.331 1.00 56.09 126 TRP A N 1
ATOM 952 C CA . TRP A 1 126 ? 0.805 0.271 20.031 1.00 56.09 126 TRP A CA 1
ATOM 953 C C . TRP A 1 126 ? 0.327 -0.467 21.286 1.00 56.09 126 TRP A C 1
ATOM 955 O O . TRP A 1 126 ? -0.723 -1.106 21.274 1.00 56.09 126 TRP A O 1
ATOM 965 N N . ARG A 1 127 ? 1.069 -0.380 22.398 1.00 61.03 127 ARG A N 1
ATOM 966 C CA . ARG A 1 127 ? 0.614 -0.962 23.671 1.00 61.03 127 ARG A CA 1
ATOM 967 C C . ARG A 1 127 ? -0.634 -0.255 24.184 1.00 61.03 127 ARG A C 1
ATOM 969 O O . ARG A 1 127 ? -1.587 -0.929 24.561 1.00 61.03 127 ARG A O 1
ATOM 976 N N . HIS A 1 128 ? -0.652 1.075 24.151 1.00 63.91 128 HIS A N 1
ATOM 977 C CA . HIS A 1 128 ? -1.803 1.856 24.595 1.00 63.91 128 HIS A CA 1
ATOM 978 C C . HIS A 1 128 ? -3.019 1.619 23.686 1.00 63.91 128 HIS A C 1
ATOM 980 O O . HIS A 1 128 ? -4.129 1.392 24.169 1.00 63.91 128 HIS A O 1
ATOM 986 N N . TYR A 1 129 ? -2.785 1.532 22.375 1.00 64.62 129 TYR A N 1
ATOM 987 C CA . TYR A 1 129 ? -3.802 1.192 21.386 1.00 64.62 129 TYR A CA 1
ATOM 988 C C . TYR A 1 129 ? -4.379 -0.210 21.574 1.00 64.62 129 TYR A C 1
ATOM 990 O O . TYR A 1 129 ? -5.593 -0.385 21.582 1.00 64.62 129 TYR A O 1
ATOM 998 N N . ARG A 1 130 ? -3.523 -1.213 21.793 1.00 66.38 130 ARG A N 1
ATOM 999 C CA . ARG A 1 130 ? -3.933 -2.600 22.053 1.00 66.38 130 ARG A CA 1
ATOM 1000 C C . ARG A 1 130 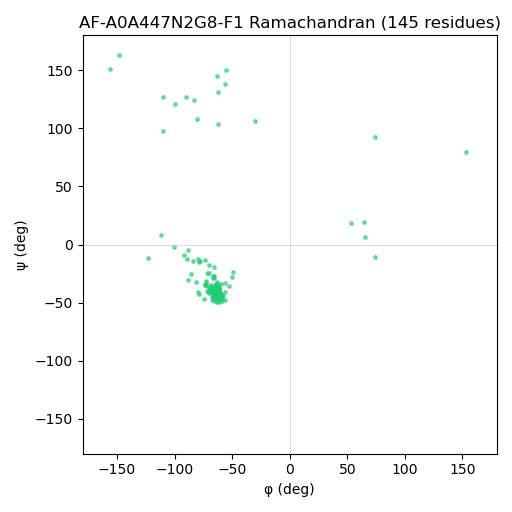? -4.762 -2.719 23.328 1.00 66.38 130 ARG A C 1
ATOM 1002 O O . ARG A 1 130 ? -5.742 -3.456 23.341 1.00 66.38 130 ARG A O 1
ATOM 1009 N N . HIS A 1 131 ? -4.400 -1.983 24.378 1.00 67.94 131 HIS A N 1
ATOM 1010 C CA . HIS A 1 131 ? -5.201 -1.943 25.599 1.00 67.94 131 HIS A CA 1
ATOM 1011 C C . HIS A 1 131 ? -6.593 -1.365 25.335 1.00 67.94 131 HIS A C 1
ATOM 1013 O O . HIS A 1 131 ? -7.578 -1.987 25.712 1.00 67.94 131 HIS A O 1
ATOM 1019 N N . ARG A 1 132 ? -6.690 -0.247 24.605 1.00 68.62 132 ARG A N 1
ATOM 1020 C CA . ARG A 1 132 ? -7.975 0.361 24.212 1.00 68.62 132 ARG A CA 1
ATOM 1021 C C . ARG A 1 132 ? -8.808 -0.557 23.311 1.00 68.62 132 ARG A C 1
ATOM 1023 O O . ARG A 1 132 ? -10.026 -0.602 23.451 1.00 68.62 132 ARG A O 1
ATOM 1030 N N . PHE A 1 133 ? -8.151 -1.308 22.429 1.00 69.00 133 PHE A N 1
ATOM 1031 C CA . PHE A 1 133 ? -8.775 -2.293 21.545 1.00 69.00 133 PHE A CA 1
ATOM 1032 C C . PHE A 1 133 ? -9.428 -3.432 22.336 1.00 69.00 133 PHE A C 1
ATOM 1034 O O . PHE A 1 133 ? -10.590 -3.745 22.091 1.00 69.00 133 PHE A O 1
ATOM 1041 N N . ASN A 1 134 ? -8.710 -4.001 23.313 1.00 69.12 134 ASN A N 1
ATOM 1042 C CA . ASN A 1 134 ? -9.243 -5.049 24.188 1.00 69.12 134 ASN A CA 1
ATOM 1043 C C . ASN A 1 134 ? -10.338 -4.514 25.118 1.00 69.12 134 ASN A C 1
ATOM 1045 O O . ASN A 1 134 ? -11.335 -5.190 25.331 1.00 69.12 134 ASN A O 1
ATOM 1049 N N . GLN A 1 135 ? -10.185 -3.292 25.629 1.00 71.00 135 GLN A N 1
ATOM 1050 C CA . GLN A 1 135 ? -11.140 -2.690 26.559 1.00 71.00 135 GLN A CA 1
ATOM 1051 C C . GLN A 1 135 ? -12.486 -2.371 25.887 1.00 71.00 135 GLN A C 1
ATOM 1053 O O . GLN A 1 135 ? -13.531 -2.605 26.476 1.00 71.00 135 GLN A O 1
ATOM 1058 N N . CYS A 1 136 ? -12.481 -1.936 24.620 1.00 66.44 136 CYS A N 1
ATOM 1059 C CA . CYS A 1 136 ? -13.708 -1.793 23.824 1.00 66.44 136 CYS A CA 1
ATOM 1060 C C . CYS A 1 136 ? -14.408 -3.124 23.507 1.00 66.44 136 CYS A C 1
ATOM 1062 O O . CYS A 1 136 ? -15.609 -3.119 23.235 1.00 66.44 136 CYS A O 1
ATOM 1064 N N . ASP A 1 137 ? -13.676 -4.238 23.457 1.00 70.00 137 ASP A N 1
ATOM 1065 C CA . ASP A 1 137 ? -14.272 -5.561 23.244 1.00 70.00 137 ASP A CA 1
ATOM 1066 C C . ASP A 1 137 ? -14.891 -6.082 24.552 1.00 70.00 137 ASP A C 1
ATOM 1068 O O . ASP A 1 137 ? -16.042 -6.520 24.558 1.00 70.00 137 ASP A O 1
ATOM 1072 N N . ASP A 1 138 ? -14.184 -5.911 25.676 1.00 72.31 138 ASP A N 1
ATOM 1073 C CA . ASP A 1 138 ? -14.663 -6.248 27.025 1.00 72.31 138 ASP A CA 1
ATOM 1074 C C . ASP A 1 138 ? -15.913 -5.440 27.410 1.00 72.31 138 ASP A C 1
ATOM 1076 O O . ASP A 1 138 ? -16.940 -6.013 27.780 1.00 72.31 138 ASP A O 1
ATOM 1080 N N . ASP A 1 139 ? -15.881 -4.113 27.227 1.00 69.50 139 ASP A N 1
ATOM 1081 C CA . ASP A 1 139 ? -17.017 -3.224 27.508 1.00 69.50 139 ASP A CA 1
ATOM 1082 C C . ASP A 1 139 ? -18.273 -3.660 26.739 1.00 69.50 139 ASP A C 1
ATOM 1084 O O . ASP A 1 139 ? -19.396 -3.525 27.229 1.00 69.50 139 ASP A O 1
ATOM 1088 N N . ARG A 1 140 ? -18.110 -4.220 25.538 1.00 67.69 140 ARG A N 1
ATOM 1089 C CA . ARG A 1 140 ? -19.230 -4.646 24.698 1.0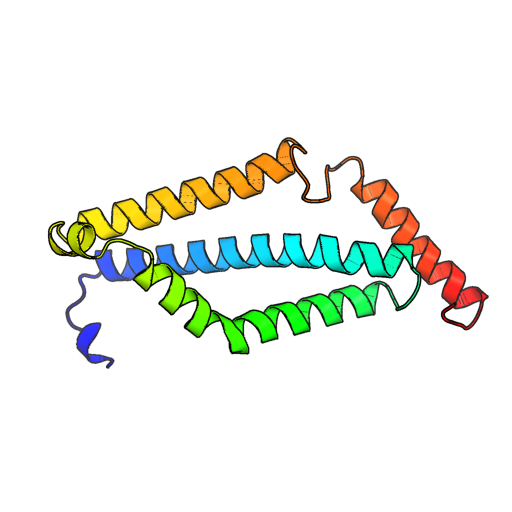0 67.69 140 ARG A CA 1
ATOM 1090 C C . ARG A 1 140 ? -19.790 -6.009 25.089 1.00 67.69 140 ARG A C 1
ATOM 1092 O O . ARG A 1 140 ? -20.995 -6.220 24.959 1.00 67.69 140 ARG A O 1
ATOM 1099 N N . HIS A 1 141 ? -18.941 -6.911 25.578 1.00 67.88 141 HIS A N 1
ATOM 1100 C CA . HIS A 1 141 ? -19.376 -8.178 26.165 1.00 67.88 141 HIS A CA 1
ATOM 1101 C C . HIS A 1 141 ? -20.196 -7.959 27.440 1.00 67.88 141 HIS A C 1
ATOM 1103 O O . HIS A 1 141 ? -21.163 -8.684 27.666 1.00 67.88 141 HIS A O 1
ATOM 1109 N N . VAL A 1 142 ? -19.858 -6.936 28.231 1.00 67.62 142 VAL A N 1
ATOM 1110 C CA . VAL A 1 142 ? -20.600 -6.579 29.449 1.00 67.62 142 VAL A CA 1
ATOM 1111 C C . VAL A 1 142 ? -21.867 -5.773 29.139 1.00 67.62 142 VAL A C 1
ATOM 1113 O O . VAL A 1 142 ? -22.911 -6.023 29.737 1.00 67.62 142 VAL A O 1
ATOM 1116 N N . SER A 1 143 ? -21.806 -4.825 28.199 1.00 64.75 143 SER A N 1
ATOM 1117 C CA . SER A 1 143 ? -22.892 -3.852 27.975 1.00 64.75 143 SER A CA 1
ATOM 1118 C C . SER A 1 143 ? -23.927 -4.285 26.930 1.00 64.75 143 SER A C 1
ATOM 1120 O O . SER A 1 143 ? -24.943 -3.615 26.767 1.00 64.75 143 SER A O 1
ATOM 1122 N N . GLY A 1 144 ? -23.694 -5.375 26.188 1.00 59.81 144 GLY A N 1
ATOM 1123 C CA . GLY A 1 144 ? -24.653 -5.922 25.218 1.00 59.81 144 GLY A CA 1
ATOM 1124 C C . GLY A 1 144 ? -24.969 -5.028 24.007 1.00 59.81 144 GLY A C 1
ATOM 1125 O O . GLY A 1 144 ? -25.839 -5.380 23.213 1.00 59.81 144 GLY A O 1
ATOM 1126 N N . GLY A 1 145 ? -24.284 -3.893 23.826 1.00 52.44 145 GLY A N 1
ATOM 1127 C CA . GLY A 1 145 ? -24.609 -2.926 22.777 1.00 52.44 145 GLY A CA 1
ATOM 1128 C C . GLY A 1 145 ? -23.445 -2.034 22.347 1.00 52.44 145 GLY A C 1
ATOM 1129 O O . GLY A 1 145 ? -22.533 -1.751 23.120 1.00 52.44 145 GLY A O 1
ATOM 1130 N N . CYS A 1 146 ? -23.503 -1.611 21.080 1.00 51.62 146 CYS A N 1
ATOM 1131 C CA . CYS A 1 146 ? -22.718 -0.516 20.511 1.00 51.62 146 CYS A CA 1
ATOM 1132 C C . CYS A 1 146 ? -23.384 0.810 20.891 1.00 51.62 146 CYS A C 1
ATOM 1134 O O . CYS A 1 146 ? -24.444 1.125 20.350 1.00 51.62 146 CYS A O 1
ATOM 1136 N N . ALA A 1 147 ? -22.766 1.563 21.794 1.00 42.00 147 ALA A N 1
ATOM 1137 C CA . ALA A 1 147 ? -23.037 2.980 22.000 1.00 42.00 147 ALA A CA 1
ATOM 1138 C C . ALA A 1 147 ? -21.705 3.734 22.020 1.00 42.00 147 ALA A C 1
ATOM 1140 O O . ALA A 1 147 ? -20.754 3.229 22.666 1.00 42.00 147 ALA A O 1
#

InterPro domains:
  IPR001204 Phosphate transporter [PF01384] (30-116)
  IPR001204 Phosphate transporter [PTHR11101] (14-116)

Mean predicted aligned error: 11.89 Å

Organism: Salmonella enterica I (NCBI:txid59201)

Secondary structure (DSSP, 8-state):
-GGGSTTS-HHHHHHHHHHHHHHHHHHHHHHHHHHHHHHHHHHHHT-S-HHHHHHHHHHHHHHHHHHHHHHHHHHHHHHS-HHHHTTS-HHHHHHHHHHHHHHHHHHHHHHHHHT-SS----TTHHHHHHHHHHHHHHHHHHH-S--

Solvent-accessible surface area (backbone atoms only — not comparable to full-atom values): 8455 Å² total; per-residue (Å²): 121,76,72,70,63,74,75,52,54,70,68,58,53,52,50,51,53,50,52,51,52,51,49,55,51,45,52,52,52,52,51,49,54,55,35,49,60,56,39,48,56,38,61,78,61,36,72,57,56,67,71,53,41,52,53,49,38,54,52,50,53,53,48,46,47,74,78,41,39,69,61,51,52,51,53,54,56,71,71,44,74,60,78,63,64,76,76,46,60,73,68,58,54,51,53,51,54,51,52,53,51,49,52,51,44,52,48,58,52,42,34,40,73,67,58,58,78,94,61,86,62,40,84,78,50,49,56,60,49,51,51,54,50,52,49,58,51,53,53,34,72,75,63,76,53,80,105